Protein AF-A0A4Q1QVB8-F1 (afdb_monomer_lite)

Secondary structure (DSSP, 8-state):
----PPPP-----HHHHHHHHHHHHHHHHHHHHHHHHHHTS----STTS-SHHHHHHHHHHHHHHHHTT--EEEEE--TTSPPEEEEE-PPP--HHHHHHHGGGG-----

pLDDT: mean 80.3, std 19.63, range [41.41, 98.38]

Radius of gyration: 22.07 Å; chains: 1; bounding box: 33×59×63 Å

Structure (mmCIF, N/CA/C/O backbone):
data_AF-A0A4Q1QVB8-F1
#
_entry.id   AF-A0A4Q1QVB8-F1
#
loop_
_atom_site.group_PDB
_atom_site.id
_atom_site.type_symbol
_atom_site.label_atom_id
_atom_site.label_alt_id
_atom_site.label_comp_id
_atom_site.label_asym_id
_atom_site.label_entity_id
_atom_site.label_seq_id
_atom_site.pdbx_PDB_ins_code
_atom_site.Cartn_x
_atom_site.Cartn_y
_atom_site.Cartn_z
_atom_site.occupancy
_atom_site.B_iso_or_equiv
_atom_site.auth_seq_id
_atom_site.auth_comp_id
_atom_site.auth_asym_id
_atom_site.auth_atom_id
_atom_site.pdbx_PDB_model_num
ATOM 1 N N . MET A 1 1 ? 12.246 -6.515 51.733 1.00 41.41 1 MET A N 1
ATOM 2 C CA . MET A 1 1 ? 12.620 -5.123 51.414 1.00 41.41 1 MET A CA 1
ATOM 3 C C . MET A 1 1 ? 13.179 -5.103 50.003 1.00 41.41 1 MET A C 1
ATOM 5 O O . MET A 1 1 ? 14.305 -5.531 49.792 1.00 41.41 1 MET A O 1
ATOM 9 N N . HIS A 1 2 ? 12.360 -4.707 49.035 1.00 44.16 2 HIS A N 1
ATOM 10 C CA . HIS A 1 2 ? 12.836 -4.274 47.726 1.00 44.16 2 HIS A CA 1
ATOM 11 C C . HIS A 1 2 ? 11.891 -3.152 47.304 1.00 44.16 2 HIS A C 1
ATOM 13 O O . HIS A 1 2 ? 10.778 -3.396 46.843 1.00 44.16 2 HIS A O 1
ATOM 19 N N . GLU A 1 3 ? 12.286 -1.927 47.638 1.00 47.53 3 GLU A N 1
ATOM 20 C CA . GLU A 1 3 ? 11.645 -0.720 47.139 1.00 47.53 3 GLU A CA 1
ATOM 21 C C . GLU A 1 3 ? 11.891 -0.672 45.632 1.00 47.53 3 GLU A C 1
ATOM 23 O O . GLU A 1 3 ? 13.029 -0.534 45.189 1.00 47.53 3 GLU A O 1
ATOM 28 N N . ASN A 1 4 ? 10.835 -0.839 44.836 1.00 45.91 4 ASN A N 1
ATOM 29 C CA . ASN A 1 4 ? 10.906 -0.508 43.422 1.00 45.91 4 ASN A CA 1
ATOM 30 C C . ASN A 1 4 ? 10.773 1.009 43.322 1.00 45.91 4 ASN A C 1
ATOM 32 O O . ASN A 1 4 ? 9.685 1.567 43.476 1.00 45.91 4 ASN A O 1
ATOM 36 N N . ALA A 1 5 ? 11.928 1.651 43.162 1.00 52.03 5 ALA A N 1
ATOM 37 C CA . ALA A 1 5 ? 12.063 3.066 42.881 1.00 52.03 5 ALA A CA 1
ATOM 38 C C . ALA A 1 5 ? 11.131 3.456 41.726 1.00 52.03 5 ALA A C 1
ATOM 40 O O . ALA A 1 5 ? 11.073 2.779 40.700 1.00 52.03 5 ALA A O 1
ATOM 41 N N . GLY A 1 6 ? 10.365 4.522 41.953 1.00 44.50 6 GLY A N 1
ATOM 42 C CA . GLY A 1 6 ? 9.276 4.952 41.093 1.00 44.50 6 GLY A CA 1
ATOM 43 C C . GLY A 1 6 ? 9.685 5.158 39.639 1.00 44.50 6 GLY A C 1
ATOM 44 O O . GLY A 1 6 ? 10.609 5.910 39.333 1.00 44.50 6 GLY A O 1
ATOM 45 N N . ASP A 1 7 ? 8.911 4.542 38.752 1.00 55.91 7 ASP A N 1
ATOM 46 C CA . ASP A 1 7 ? 8.738 5.026 37.389 1.00 55.91 7 ASP A CA 1
ATOM 47 C C . ASP A 1 7 ? 8.150 6.452 37.480 1.00 55.91 7 ASP A C 1
ATOM 49 O O . ASP A 1 7 ? 7.147 6.649 38.184 1.00 55.91 7 ASP A O 1
ATOM 53 N N . PRO A 1 8 ? 8.755 7.488 36.870 1.00 50.97 8 PRO A N 1
ATOM 54 C CA . PRO A 1 8 ? 8.131 8.802 36.845 1.00 50.97 8 PRO A CA 1
ATOM 55 C C . PRO A 1 8 ? 6.790 8.695 36.102 1.00 50.97 8 PRO A C 1
ATOM 57 O O . PRO A 1 8 ? 6.719 8.050 35.054 1.00 50.97 8 PRO A O 1
ATOM 60 N N . PRO A 1 9 ? 5.708 9.339 36.580 1.00 48.75 9 PRO A N 1
ATOM 61 C CA . PRO A 1 9 ? 4.430 9.278 35.900 1.00 48.75 9 PRO A CA 1
ATOM 62 C C . PRO A 1 9 ? 4.499 10.154 34.646 1.00 48.75 9 PRO A C 1
ATOM 64 O O . PRO A 1 9 ? 4.037 11.297 34.640 1.00 48.75 9 PRO A O 1
ATOM 67 N N . PHE A 1 10 ? 4.999 9.611 33.534 1.00 52.75 10 PHE A N 1
ATOM 68 C CA . PHE A 1 10 ? 4.391 9.956 32.256 1.00 52.75 10 PHE A CA 1
ATOM 69 C C . PHE A 1 10 ? 2.928 9.590 32.435 1.00 52.75 10 PHE A C 1
ATOM 71 O O . PHE A 1 10 ? 2.595 8.411 32.523 1.00 52.75 10 PHE A O 1
ATOM 78 N N . ARG A 1 11 ? 2.078 10.598 32.645 1.00 57.44 11 ARG A N 1
ATOM 79 C CA . ARG A 1 11 ? 0.654 10.432 32.922 1.00 57.44 11 ARG A CA 1
ATOM 80 C C . ARG A 1 11 ? 0.034 9.680 31.742 1.00 57.44 11 ARG A C 1
ATOM 82 O O . ARG A 1 11 ? -0.446 10.299 30.797 1.00 57.44 11 ARG A O 1
ATOM 89 N N . ARG A 1 12 ? 0.075 8.345 31.776 1.00 54.41 12 ARG A N 1
ATOM 90 C CA . ARG A 1 12 ? -0.654 7.485 30.853 1.00 54.41 12 ARG A CA 1
ATOM 91 C C . ARG A 1 12 ? -2.111 7.824 31.086 1.00 54.41 12 ARG A C 1
ATOM 93 O O . ARG A 1 12 ? -2.621 7.679 32.197 1.00 54.41 12 ARG A O 1
ATOM 100 N N . ALA A 1 13 ? -2.772 8.322 30.053 1.00 52.38 13 ALA A N 1
ATOM 101 C CA . ALA A 1 13 ? -4.219 8.369 30.019 1.00 52.38 13 ALA A CA 1
ATOM 102 C C . ALA A 1 13 ? -4.710 6.912 30.089 1.00 52.38 13 ALA A C 1
ATOM 104 O O . ALA A 1 13 ? -4.865 6.267 29.062 1.00 52.38 13 ALA A O 1
ATOM 105 N N . GLY A 1 14 ? -4.856 6.357 31.297 1.00 51.66 14 GLY A N 1
ATOM 106 C CA . GLY A 1 14 ? -4.966 4.910 31.529 1.00 51.66 14 GLY A CA 1
ATOM 107 C C . GLY A 1 14 ? -6.148 4.234 30.829 1.00 51.66 14 GLY A C 1
ATOM 108 O O . GLY A 1 14 ? -6.065 3.056 30.512 1.00 51.66 14 GLY A O 1
ATOM 109 N N . ALA A 1 15 ? -7.208 4.983 30.509 1.00 53.78 15 ALA A N 1
ATOM 110 C CA . ALA A 1 15 ? -8.325 4.493 29.698 1.00 53.78 15 ALA A CA 1
ATOM 111 C C . ALA A 1 15 ? -8.065 4.579 28.178 1.00 53.78 15 ALA A C 1
ATOM 113 O O . ALA A 1 15 ? -8.523 3.726 27.425 1.00 53.78 15 ALA A O 1
ATOM 114 N N . ALA A 1 16 ? -7.316 5.590 27.720 1.00 61.44 16 ALA A N 1
ATOM 115 C CA . ALA A 1 16 ? -6.942 5.741 26.311 1.00 61.44 16 ALA A CA 1
ATOM 116 C C . ALA A 1 16 ? -5.788 4.808 25.911 1.00 61.44 16 ALA A C 1
ATOM 118 O O . ALA A 1 16 ? -5.728 4.390 24.761 1.00 61.44 16 ALA A O 1
ATOM 119 N N . GLY A 1 17 ? -4.919 4.454 26.867 1.00 68.31 17 GLY A N 1
ATOM 120 C CA . GLY A 1 17 ? -3.941 3.374 26.728 1.00 68.31 17 GLY A CA 1
ATOM 121 C C . GLY A 1 17 ? -4.650 2.058 26.432 1.00 68.31 17 GLY A C 1
ATOM 122 O O . GLY A 1 17 ? -4.532 1.562 25.319 1.00 68.31 17 GLY A O 1
ATOM 123 N N . GLY A 1 18 ? -5.514 1.591 27.346 1.00 83.94 18 GLY A N 1
ATOM 124 C CA . GLY A 1 18 ? -6.232 0.314 27.185 1.00 83.94 18 GLY A CA 1
ATOM 125 C C . GLY A 1 18 ? -6.999 0.178 25.863 1.00 83.94 18 GLY A C 1
ATOM 126 O O . GLY A 1 18 ? -6.999 -0.882 25.232 1.00 83.94 18 GLY A O 1
ATOM 127 N N . ALA A 1 19 ? -7.627 1.268 25.407 1.00 89.06 19 ALA A N 1
ATOM 128 C CA . ALA A 1 19 ? -8.303 1.318 24.112 1.00 89.06 19 ALA A CA 1
ATOM 129 C C . ALA A 1 19 ? -7.325 1.251 22.923 1.00 89.06 19 ALA A C 1
ATOM 131 O O . ALA A 1 19 ? -7.618 0.596 21.921 1.00 89.06 19 ALA A O 1
ATOM 132 N N . LEU A 1 20 ? -6.162 1.899 23.030 1.00 93.50 20 LEU A N 1
ATOM 133 C CA . LEU A 1 20 ? -5.105 1.822 22.027 1.00 93.50 20 LEU A CA 1
ATOM 134 C C . LEU A 1 20 ? -4.518 0.412 21.953 1.00 93.50 20 LEU A C 1
ATOM 136 O O . LEU A 1 20 ? -4.402 -0.113 20.854 1.00 93.50 20 LEU A O 1
ATOM 140 N N . GLU A 1 21 ? -4.203 -0.215 23.088 1.00 93.25 21 GLU A N 1
ATOM 141 C CA . GLU A 1 21 ? -3.666 -1.580 23.114 1.00 93.25 21 GLU A CA 1
ATOM 142 C C . GLU A 1 21 ? -4.639 -2.578 22.464 1.00 93.25 21 GLU A C 1
ATOM 144 O O . GLU A 1 21 ? -4.249 -3.307 21.558 1.00 93.25 21 GLU A O 1
ATOM 149 N N . THR A 1 22 ? -5.932 -2.502 22.798 1.00 95.94 22 THR A N 1
ATOM 150 C CA . THR A 1 22 ? -6.977 -3.326 22.154 1.00 95.94 22 THR A CA 1
ATOM 151 C C . THR A 1 22 ? -7.048 -3.095 20.639 1.00 95.94 22 THR A C 1
ATOM 153 O O . THR A 1 22 ? -7.232 -4.030 19.862 1.00 95.94 22 THR A O 1
ATOM 156 N N . THR A 1 23 ? -6.907 -1.839 20.203 1.00 95.75 23 THR A N 1
ATOM 157 C CA . THR A 1 23 ? -6.914 -1.488 18.775 1.00 95.75 23 THR A CA 1
ATOM 158 C C . THR A 1 23 ? -5.690 -2.060 18.065 1.00 95.75 23 THR A C 1
ATOM 160 O O . THR A 1 23 ? -5.814 -2.596 16.968 1.00 95.75 23 THR A O 1
ATOM 163 N N . VAL A 1 24 ? -4.513 -1.966 18.686 1.00 95.75 24 VAL A N 1
ATOM 164 C CA . VAL A 1 24 ? -3.265 -2.521 18.154 1.00 95.75 24 VAL A CA 1
ATOM 165 C C . VAL A 1 24 ? -3.384 -4.033 18.004 1.00 95.75 24 VAL A C 1
ATOM 167 O O . VAL A 1 24 ? -3.122 -4.540 16.914 1.00 95.75 24 VAL A O 1
ATOM 170 N N . ASP A 1 25 ? -3.846 -4.733 19.041 1.00 96.81 25 ASP A N 1
ATOM 171 C CA . ASP A 1 25 ? -4.029 -6.186 19.016 1.00 96.81 25 ASP A CA 1
ATOM 172 C C . ASP A 1 25 ? -4.962 -6.616 17.875 1.00 96.81 25 ASP A C 1
ATOM 174 O O . ASP A 1 25 ? -4.648 -7.543 17.131 1.00 96.81 25 ASP A O 1
ATOM 178 N N . ALA A 1 26 ? -6.063 -5.887 17.665 1.00 97.00 26 ALA A N 1
ATOM 179 C CA . ALA A 1 26 ? -6.997 -6.157 16.573 1.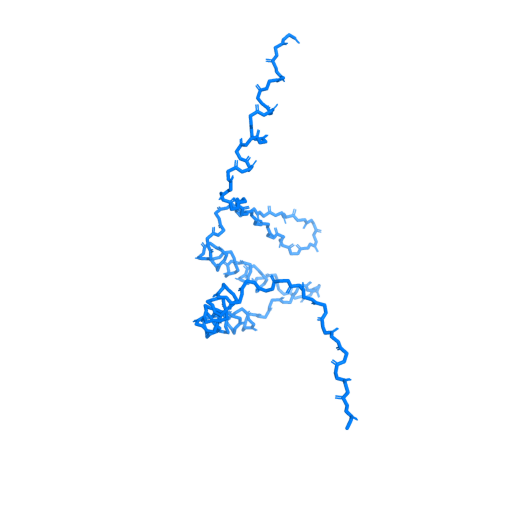00 97.00 26 ALA A CA 1
ATOM 180 C C . ALA A 1 26 ? -6.397 -5.931 15.169 1.00 97.00 26 ALA A C 1
ATOM 182 O O . ALA A 1 26 ? -6.857 -6.539 14.202 1.00 97.00 26 ALA A O 1
ATOM 183 N N . LEU A 1 27 ? -5.384 -5.067 15.032 1.00 96.81 27 LEU A N 1
ATOM 184 C CA . LEU A 1 27 ? -4.721 -4.775 13.755 1.00 96.81 27 LEU A CA 1
ATOM 185 C C . LEU A 1 27 ? -3.543 -5.716 13.451 1.00 96.81 27 LEU A C 1
ATOM 187 O O . LEU A 1 27 ? -3.149 -5.833 12.288 1.00 96.81 27 LEU A O 1
ATOM 191 N N . MET A 1 28 ? -2.969 -6.382 14.460 1.00 97.25 28 MET A N 1
ATOM 192 C CA . MET A 1 28 ? -1.709 -7.126 14.317 1.00 97.25 28 MET A CA 1
ATOM 193 C C . MET A 1 28 ? -1.762 -8.249 13.278 1.00 97.25 28 MET A C 1
ATOM 195 O O . MET A 1 28 ? -0.809 -8.396 12.509 1.00 97.25 28 MET A O 1
ATOM 199 N N . ASP A 1 29 ? -2.861 -9.002 13.196 1.00 97.88 29 ASP A N 1
ATOM 200 C CA . ASP A 1 29 ? -2.995 -10.087 12.215 1.00 97.88 29 ASP A CA 1
ATOM 201 C C . ASP A 1 29 ? -2.935 -9.569 10.770 1.00 97.88 29 ASP A C 1
ATOM 203 O O . ASP A 1 29 ? -2.233 -10.140 9.928 1.00 97.88 29 ASP A O 1
ATOM 207 N N . GLY A 1 30 ? -3.617 -8.451 10.494 1.00 96.88 30 GLY A N 1
ATOM 208 C CA . GLY A 1 30 ? -3.604 -7.791 9.187 1.00 96.88 30 GLY A CA 1
ATOM 209 C C . GLY A 1 30 ? -2.218 -7.258 8.834 1.00 96.88 30 GLY A C 1
ATOM 210 O O . GLY A 1 30 ? -1.674 -7.596 7.784 1.00 96.88 30 GLY A O 1
ATOM 211 N N . VAL A 1 31 ? -1.588 -6.527 9.760 1.00 96.62 31 VAL A N 1
ATOM 212 C CA . VAL A 1 31 ? -0.223 -6.005 9.577 1.00 96.62 31 VAL A CA 1
ATOM 213 C C . VAL A 1 31 ? 0.765 -7.140 9.296 1.00 96.62 31 VAL A C 1
ATOM 215 O O . VAL A 1 31 ? 1.586 -7.046 8.383 1.00 96.62 31 VAL A O 1
ATOM 218 N N . CYS A 1 32 ? 0.674 -8.252 10.028 1.00 98.12 32 CYS A N 1
ATOM 219 C CA . CYS A 1 32 ? 1.536 -9.408 9.803 1.00 98.12 32 CYS A CA 1
ATOM 220 C C . CYS A 1 32 ? 1.303 -10.051 8.429 1.00 98.12 32 C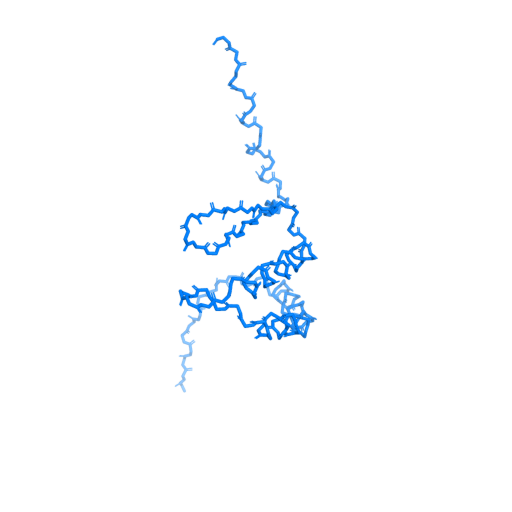YS A C 1
ATOM 222 O O . CYS A 1 32 ? 2.263 -10.485 7.788 1.00 98.12 32 CYS A O 1
ATOM 224 N N . ALA A 1 33 ? 0.054 -10.136 7.965 1.00 98.12 33 ALA A N 1
ATOM 225 C CA . ALA A 1 33 ? -0.258 -10.635 6.628 1.00 98.12 33 ALA A CA 1
ATOM 226 C C . ALA A 1 33 ? 0.336 -9.729 5.537 1.00 98.12 33 ALA A C 1
ATOM 228 O O . ALA A 1 33 ? 0.952 -10.227 4.593 1.00 98.12 33 ALA A O 1
ATOM 229 N N . ASP A 1 34 ? 0.229 -8.413 5.694 1.00 97.88 34 ASP A N 1
ATOM 230 C CA . ASP A 1 34 ? 0.757 -7.430 4.745 1.00 97.88 34 ASP A CA 1
ATOM 231 C C . ASP A 1 34 ? 2.283 -7.474 4.665 1.00 97.88 34 ASP A C 1
ATOM 233 O O . ASP A 1 34 ? 2.853 -7.514 3.571 1.00 97.88 34 ASP A O 1
ATOM 237 N N . LEU A 1 35 ? 2.953 -7.578 5.815 1.00 97.50 35 LEU A N 1
ATOM 238 C CA . LEU A 1 35 ? 4.405 -7.736 5.880 1.00 97.50 35 LEU A CA 1
ATOM 239 C C . LEU A 1 35 ? 4.874 -9.044 5.238 1.00 97.50 35 LEU A C 1
ATOM 241 O O . LEU A 1 35 ? 5.888 -9.045 4.544 1.00 97.50 35 LEU A O 1
ATOM 245 N N . LYS A 1 36 ? 4.135 -10.149 5.403 1.00 98.38 36 LYS A N 1
ATOM 246 C CA . LYS A 1 36 ? 4.440 -11.412 4.707 1.00 98.38 36 LYS A CA 1
ATOM 247 C C . LYS A 1 36 ? 4.329 -11.261 3.190 1.00 98.38 36 LYS A C 1
ATOM 249 O O . LYS A 1 36 ? 5.179 -11.785 2.474 1.00 98.38 36 LYS A O 1
ATOM 254 N N . ARG A 1 37 ? 3.317 -10.534 2.695 1.00 98.12 37 ARG A N 1
ATOM 255 C CA . ARG A 1 37 ? 3.155 -10.251 1.256 1.00 98.12 37 ARG A CA 1
ATOM 256 C C . ARG A 1 37 ? 4.311 -9.412 0.714 1.00 98.12 37 ARG A C 1
ATOM 258 O O . ARG A 1 37 ? 4.847 -9.751 -0.334 1.00 98.12 37 ARG A O 1
ATOM 265 N N . LEU A 1 38 ? 4.720 -8.369 1.438 1.00 97.44 38 LEU A N 1
ATOM 266 C CA . LEU A 1 38 ? 5.878 -7.545 1.073 1.00 97.44 38 LEU A CA 1
ATOM 267 C C . LEU A 1 38 ? 7.181 -8.355 1.085 1.00 97.44 38 LEU A C 1
ATOM 269 O O . LEU A 1 38 ? 7.927 -8.321 0.113 1.00 97.44 38 LEU A O 1
ATOM 273 N N . ALA A 1 39 ? 7.434 -9.124 2.146 1.00 97.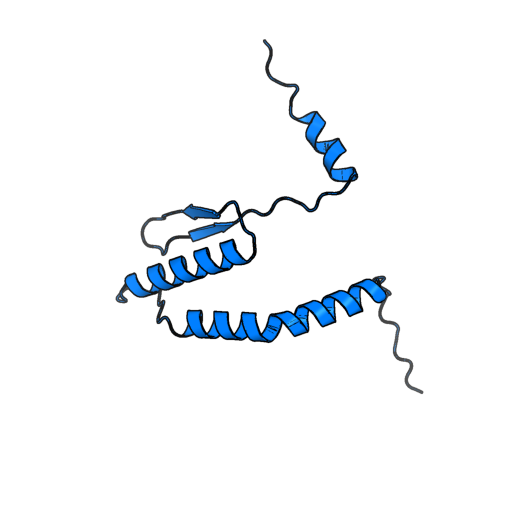25 39 ALA A N 1
ATOM 274 C CA . ALA A 1 39 ? 8.660 -9.909 2.304 1.00 97.25 39 ALA A CA 1
ATOM 275 C C . ALA A 1 39 ? 8.798 -11.056 1.286 1.00 97.25 39 ALA A C 1
ATOM 277 O O . ALA A 1 39 ? 9.905 -11.531 1.044 1.00 97.25 39 ALA A O 1
ATOM 278 N N . ALA A 1 40 ? 7.693 -11.504 0.684 1.00 98.00 40 ALA A N 1
ATOM 279 C CA . ALA A 1 40 ? 7.718 -12.491 -0.392 1.00 98.00 40 ALA A CA 1
ATOM 280 C C . ALA A 1 40 ? 8.270 -11.925 -1.714 1.00 98.00 40 ALA A C 1
ATOM 282 O O . ALA A 1 40 ? 8.664 -12.699 -2.587 1.00 98.00 40 ALA A O 1
ATOM 283 N N . ILE A 1 41 ? 8.305 -10.597 -1.876 1.00 97.88 41 ILE A N 1
ATOM 284 C CA . ILE A 1 41 ? 8.853 -9.943 -3.063 1.00 97.88 41 ILE A CA 1
ATOM 285 C C . ILE A 1 41 ? 10.378 -9.826 -2.893 1.00 97.88 41 ILE A C 1
ATOM 287 O O . ILE A 1 41 ? 10.836 -9.196 -1.939 1.00 97.88 41 ILE A O 1
ATOM 291 N N . PRO A 1 42 ? 11.201 -10.378 -3.804 1.00 94.88 42 PRO A N 1
ATOM 292 C CA . PRO A 1 42 ? 12.660 -10.317 -3.706 1.00 94.88 42 PRO A CA 1
ATOM 293 C C . PRO A 1 42 ? 13.205 -8.941 -4.145 1.00 94.88 42 PRO A C 1
ATOM 295 O O . PRO A 1 42 ? 13.948 -8.828 -5.119 1.00 94.88 42 PRO A O 1
ATOM 298 N N . SER A 1 43 ? 12.822 -7.874 -3.437 1.00 93.06 43 SER A N 1
ATOM 299 C CA . SER A 1 43 ? 13.095 -6.465 -3.759 1.00 93.06 43 SER A CA 1
ATOM 300 C C . SER A 1 43 ? 14.528 -6.019 -3.420 1.00 93.06 43 SER A C 1
ATOM 302 O O . SER A 1 43 ? 14.748 -5.126 -2.599 1.00 93.06 43 SER A O 1
ATOM 304 N N . ILE A 1 44 ? 15.530 -6.652 -4.031 1.00 94.50 44 ILE A N 1
ATOM 305 C CA . ILE A 1 44 ? 16.951 -6.362 -3.794 1.00 94.50 44 ILE A CA 1
ATOM 306 C C . ILE A 1 44 ? 17.385 -5.144 -4.624 1.00 94.50 44 ILE A C 1
ATOM 308 O O . ILE A 1 44 ? 17.548 -5.234 -5.836 1.00 94.50 44 ILE A O 1
ATOM 312 N N . ALA A 1 45 ? 17.633 -4.009 -3.966 1.00 89.69 45 ALA A N 1
ATOM 313 C CA . ALA A 1 45 ? 18.055 -2.755 -4.602 1.00 89.69 45 ALA A CA 1
ATOM 314 C C . ALA A 1 45 ? 19.592 -2.610 -4.697 1.00 89.69 45 ALA A C 1
ATOM 316 O O . ALA A 1 45 ? 20.149 -1.572 -4.345 1.00 89.69 45 ALA A O 1
ATOM 317 N N . PHE A 1 46 ? 20.284 -3.664 -5.144 1.00 88.44 46 PHE A N 1
ATOM 318 C CA . PHE A 1 46 ? 21.739 -3.664 -5.348 1.00 88.44 46 PHE A CA 1
ATOM 319 C C . PHE A 1 46 ? 22.101 -3.776 -6.837 1.00 88.44 46 PHE A C 1
ATOM 321 O O . PHE A 1 46 ? 21.348 -4.377 -7.608 1.00 88.44 46 PHE A O 1
ATOM 328 N N . PRO A 1 47 ? 23.267 -3.249 -7.263 1.00 85.50 47 PRO A N 1
ATOM 329 C CA . PRO A 1 47 ? 23.745 -3.422 -8.632 1.00 85.50 47 PRO A CA 1
ATOM 330 C C . PRO A 1 47 ? 23.817 -4.900 -9.036 1.00 85.50 47 PRO A C 1
ATOM 332 O O . PRO A 1 47 ? 24.272 -5.740 -8.261 1.00 85.50 47 PRO A O 1
ATOM 335 N N . GLY A 1 48 ? 23.387 -5.212 -10.260 1.00 86.75 48 GLY A N 1
ATOM 336 C CA . GLY A 1 48 ? 23.368 -6.581 -10.790 1.00 86.75 48 GLY A CA 1
ATOM 337 C C . GLY A 1 48 ? 22.079 -7.364 -10.517 1.00 86.75 48 GLY A C 1
ATOM 338 O O . GLY A 1 48 ? 21.929 -8.461 -11.048 1.00 86.75 48 GLY A O 1
ATOM 339 N N . PHE A 1 49 ? 21.134 -6.803 -9.758 1.00 90.50 49 PHE A N 1
ATOM 340 C CA . PHE A 1 49 ? 19.794 -7.364 -9.567 1.00 90.50 49 PHE A CA 1
ATOM 341 C C . PHE A 1 49 ? 18.756 -6.628 -10.423 1.00 90.50 49 PHE A C 1
ATOM 343 O O . PHE A 1 49 ? 18.938 -5.468 -10.796 1.00 90.50 49 PHE A O 1
ATOM 350 N N . SER A 1 50 ? 17.665 -7.319 -10.764 1.00 91.31 50 SER A N 1
ATOM 351 C CA . SER A 1 50 ? 16.569 -6.727 -11.539 1.00 91.31 50 SER A CA 1
ATOM 352 C C . SER A 1 50 ? 15.842 -5.648 -10.722 1.00 91.31 50 SER A C 1
ATOM 354 O O . SER A 1 50 ? 15.550 -5.891 -9.551 1.00 91.31 50 SER A O 1
ATOM 356 N N . PRO A 1 51 ? 15.491 -4.490 -11.314 1.00 92.00 51 PRO A N 1
ATOM 357 C CA . PRO A 1 51 ? 14.716 -3.456 -10.628 1.00 92.00 51 PRO A CA 1
ATOM 358 C C . PRO A 1 51 ? 13.226 -3.806 -10.486 1.00 92.00 51 PRO A C 1
ATOM 360 O O . PRO A 1 51 ? 12.554 -3.237 -9.633 1.00 92.00 51 PRO A O 1
ATOM 363 N N . GLU A 1 52 ? 12.703 -4.740 -11.287 1.00 95.06 52 GLU A N 1
ATOM 364 C CA . GLU A 1 52 ? 11.273 -5.100 -11.321 1.00 95.06 52 GLU A CA 1
ATOM 365 C C . GLU A 1 52 ? 10.694 -5.450 -9.934 1.00 95.06 52 GLU A C 1
ATOM 367 O O . GLU A 1 52 ? 9.747 -4.793 -9.503 1.00 95.06 52 GLU A O 1
ATOM 372 N N . PRO A 1 53 ? 11.300 -6.361 -9.142 1.00 96.38 53 PRO A N 1
ATOM 373 C CA . PRO A 1 53 ? 10.807 -6.671 -7.798 1.00 96.38 53 PRO A CA 1
ATOM 374 C C . PRO A 1 53 ? 10.782 -5.467 -6.845 1.00 96.38 53 PRO A C 1
ATOM 376 O O . PRO A 1 53 ? 9.948 -5.397 -5.946 1.00 96.38 53 PRO A O 1
ATOM 379 N N . VAL A 1 54 ? 11.681 -4.494 -7.026 1.00 95.50 54 VAL A N 1
ATOM 380 C CA . VAL A 1 54 ? 11.680 -3.258 -6.228 1.00 95.50 54 VAL A CA 1
ATOM 381 C C . VAL A 1 54 ? 10.484 -2.382 -6.598 1.00 95.50 54 VAL A C 1
ATOM 383 O O . VAL A 1 54 ? 9.818 -1.851 -5.709 1.00 95.50 54 VAL A O 1
ATOM 386 N N . LEU A 1 55 ? 10.169 -2.271 -7.891 1.00 95.44 55 LEU A N 1
ATOM 387 C CA . LEU A 1 55 ? 8.995 -1.540 -8.375 1.00 95.44 55 LEU A CA 1
ATOM 388 C C . LEU A 1 55 ? 7.688 -2.229 -7.956 1.00 95.44 55 LEU A C 1
ATOM 390 O O . LEU A 1 55 ? 6.747 -1.558 -7.540 1.00 95.44 55 LEU A O 1
ATOM 394 N N . GLN A 1 56 ? 7.655 -3.562 -7.954 1.00 97.00 56 GLN A N 1
ATOM 395 C CA . GLN A 1 56 ? 6.516 -4.330 -7.454 1.00 97.00 56 GLN A CA 1
ATOM 396 C C . GLN A 1 56 ? 6.281 -4.103 -5.951 1.00 97.00 56 GLN A C 1
ATOM 398 O O . GLN A 1 56 ? 5.145 -3.892 -5.520 1.00 97.00 56 GLN A O 1
ATOM 403 N N . ALA A 1 57 ? 7.346 -4.122 -5.141 1.00 96.81 57 ALA A N 1
ATOM 404 C CA . ALA A 1 57 ? 7.253 -3.834 -3.711 1.00 96.81 57 ALA A CA 1
ATOM 405 C C . ALA A 1 57 ? 6.804 -2.388 -3.450 1.00 96.81 57 ALA A C 1
ATOM 407 O O . ALA A 1 57 ? 5.975 -2.158 -2.568 1.00 96.81 57 ALA A O 1
ATOM 408 N N . ARG A 1 58 ? 7.294 -1.427 -4.249 1.00 96.12 58 ARG A N 1
ATOM 409 C CA . ARG A 1 58 ? 6.833 -0.030 -4.235 1.00 96.12 58 ARG A CA 1
ATOM 410 C C . ARG A 1 58 ? 5.325 0.045 -4.470 1.00 96.12 58 ARG A C 1
ATOM 412 O O . ARG A 1 58 ? 4.631 0.665 -3.672 1.00 96.12 58 ARG A O 1
ATOM 419 N N . ASP A 1 59 ? 4.815 -0.596 -5.517 1.00 96.69 59 ASP A N 1
ATOM 420 C CA . ASP A 1 59 ? 3.391 -0.528 -5.873 1.00 96.69 59 ASP A CA 1
ATOM 421 C C . ASP A 1 59 ? 2.498 -1.129 -4.785 1.00 96.69 59 ASP A C 1
ATOM 423 O O . ASP A 1 59 ? 1.478 -0.540 -4.417 1.00 96.69 59 ASP A O 1
ATOM 427 N N . LEU A 1 60 ? 2.919 -2.260 -4.209 1.00 97.69 60 LEU A N 1
ATOM 428 C CA . LEU A 1 60 ? 2.228 -2.863 -3.072 1.00 97.69 60 LEU A CA 1
ATOM 429 C C . LEU A 1 60 ? 2.231 -1.929 -1.853 1.00 97.69 60 LEU A C 1
ATOM 431 O O . LEU A 1 60 ? 1.197 -1.754 -1.213 1.00 97.69 60 LEU A O 1
ATOM 435 N N . LEU A 1 61 ? 3.363 -1.294 -1.546 1.00 96.00 61 LEU A N 1
ATOM 436 C CA . LEU A 1 61 ? 3.464 -0.363 -0.425 1.00 96.00 61 LEU A CA 1
ATOM 437 C C . LEU A 1 61 ? 2.587 0.883 -0.626 1.00 96.00 61 LEU A C 1
ATOM 439 O O . LEU A 1 61 ? 1.918 1.307 0.313 1.00 96.00 61 LEU A O 1
ATOM 443 N N . VAL A 1 62 ? 2.532 1.444 -1.840 1.00 96.62 62 VAL A N 1
ATOM 444 C CA . VAL A 1 62 ? 1.633 2.567 -2.165 1.00 96.62 62 VAL A CA 1
ATOM 445 C C . VAL A 1 62 ? 0.173 2.178 -1.944 1.00 96.62 62 VAL A C 1
ATOM 447 O O . VAL A 1 62 ? -0.580 2.967 -1.375 1.00 96.62 62 VAL A O 1
ATOM 450 N N . ALA A 1 63 ? -0.233 0.976 -2.363 1.00 96.31 63 ALA A N 1
ATOM 451 C CA . ALA A 1 63 ? -1.591 0.489 -2.130 1.00 96.31 63 ALA A CA 1
ATOM 452 C C . ALA A 1 63 ? -1.908 0.400 -0.626 1.00 96.31 63 ALA A C 1
ATOM 454 O O . ALA A 1 63 ? -2.898 0.975 -0.180 1.00 96.31 63 ALA A O 1
ATOM 455 N N . LEU A 1 64 ? -1.016 -0.205 0.167 1.00 96.06 64 LEU A N 1
ATOM 456 C CA . LEU A 1 64 ? -1.178 -0.325 1.622 1.00 96.06 64 LEU A CA 1
ATOM 457 C C . LEU A 1 64 ? -1.275 1.038 2.326 1.00 96.06 64 LEU A C 1
ATOM 459 O O . LEU A 1 64 ? -2.098 1.224 3.219 1.00 96.06 64 LEU A O 1
ATOM 463 N N . LEU A 1 65 ? -0.457 2.014 1.918 1.00 94.75 65 LEU A N 1
ATOM 464 C CA . LEU A 1 65 ? -0.497 3.365 2.486 1.00 94.75 65 LEU A CA 1
ATOM 465 C C . LEU A 1 65 ? -1.817 4.082 2.174 1.00 94.75 65 LEU A C 1
ATOM 467 O O . LEU A 1 65 ? -2.350 4.780 3.039 1.00 94.75 65 LEU A O 1
ATOM 471 N N . ARG A 1 66 ? -2.366 3.898 0.967 1.00 94.44 66 ARG A N 1
ATOM 472 C CA . ARG A 1 66 ? -3.681 4.449 0.600 1.00 94.44 66 ARG A CA 1
ATOM 473 C C . ARG A 1 66 ? -4.798 3.821 1.420 1.00 94.44 66 ARG A C 1
ATOM 475 O O . ARG A 1 66 ? -5.639 4.555 1.933 1.00 94.44 66 ARG A O 1
ATOM 482 N N . ASP A 1 67 ? -4.768 2.503 1.593 1.00 93.50 67 ASP A N 1
ATOM 483 C CA . ASP A 1 67 ? -5.752 1.774 2.399 1.00 93.50 67 ASP A CA 1
ATOM 484 C C . ASP A 1 67 ? -5.707 2.210 3.874 1.00 93.50 67 ASP A C 1
ATOM 486 O O . ASP A 1 67 ? -6.744 2.327 4.526 1.00 93.50 67 ASP A O 1
ATOM 490 N N . ALA A 1 68 ? -4.519 2.554 4.382 1.00 91.25 68 ALA A N 1
ATOM 491 C CA . ALA A 1 68 ? -4.326 3.127 5.714 1.00 91.25 68 ALA A CA 1
ATOM 492 C C . ALA A 1 68 ? -4.749 4.610 5.837 1.00 91.25 68 ALA A C 1
ATOM 494 O O . ALA A 1 68 ? -4.681 5.182 6.926 1.00 91.25 68 ALA A O 1
ATOM 495 N N . GLY A 1 69 ? -5.189 5.249 4.746 1.00 91.38 69 GLY A N 1
ATOM 496 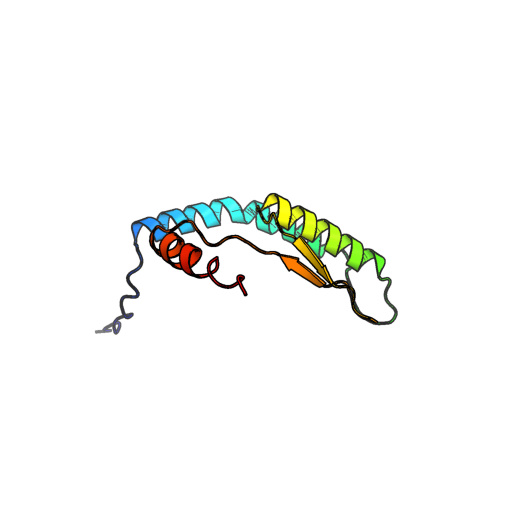C CA . GLY A 1 69 ? -5.712 6.618 4.740 1.00 91.38 69 GLY A CA 1
ATOM 497 C C . GLY A 1 69 ? -4.700 7.711 4.386 1.00 91.38 69 GLY A C 1
ATOM 498 O O . GLY A 1 69 ? -4.999 8.895 4.563 1.00 91.38 69 GLY A O 1
ATOM 499 N N . VAL A 1 70 ? -3.516 7.364 3.868 1.00 93.12 70 VAL A N 1
ATOM 500 C CA . VAL A 1 70 ? -2.566 8.354 3.334 1.00 93.12 70 VAL A CA 1
ATOM 501 C C . VAL A 1 70 ? -3.060 8.835 1.969 1.00 93.12 70 VAL A C 1
ATOM 503 O O . VAL A 1 70 ? -2.943 8.138 0.962 1.00 93.12 70 VAL A O 1
ATOM 506 N N . ALA A 1 71 ? -3.638 10.036 1.939 1.00 86.50 71 ALA A N 1
ATOM 507 C CA . ALA A 1 71 ? -4.236 10.602 0.729 1.00 86.50 71 ALA A CA 1
ATOM 508 C C . ALA A 1 71 ? -3.211 11.264 -0.207 1.00 86.50 71 ALA A C 1
ATOM 510 O O . ALA A 1 71 ? -3.354 11.193 -1.426 1.00 86.50 71 ALA A O 1
ATOM 511 N N . ASP A 1 72 ? -2.190 11.911 0.357 1.00 92.00 72 ASP A N 1
ATOM 512 C CA . ASP A 1 72 ? -1.158 12.619 -0.401 1.00 92.00 72 ASP A CA 1
ATOM 513 C C . ASP A 1 72 ? 0.113 11.769 -0.443 1.00 92.00 72 ASP A C 1
ATOM 515 O O . ASP A 1 72 ? 0.860 11.704 0.536 1.00 92.00 72 ASP A O 1
ATOM 519 N N . ILE A 1 73 ? 0.306 11.062 -1.560 1.00 95.69 73 ILE A N 1
ATOM 520 C CA . ILE A 1 73 ? 1.469 10.206 -1.811 1.00 95.69 73 ILE A CA 1
ATOM 521 C C . ILE A 1 73 ? 2.220 10.746 -3.025 1.00 95.69 73 ILE A C 1
ATOM 523 O O . ILE A 1 73 ? 1.657 10.843 -4.117 1.00 95.69 73 ILE A O 1
ATOM 527 N N . GLY A 1 74 ? 3.498 11.058 -2.827 1.00 93.94 74 GLY A N 1
ATOM 528 C CA . GLY A 1 74 ? 4.424 11.494 -3.861 1.00 93.94 74 GLY A CA 1
ATOM 529 C C . GLY A 1 74 ? 5.494 10.448 -4.163 1.00 93.94 74 GLY A C 1
ATOM 530 O O . GLY A 1 74 ? 5.735 9.521 -3.388 1.00 93.94 74 GLY A O 1
ATOM 531 N N . GLU A 1 75 ? 6.166 10.629 -5.296 1.00 94.44 75 GLU A N 1
ATOM 532 C CA . GLU A 1 75 ? 7.309 9.816 -5.703 1.00 94.44 75 GLU A CA 1
ATOM 533 C C . GLU A 1 75 ? 8.449 10.726 -6.164 1.00 94.44 75 GLU A C 1
ATOM 535 O O . GLU A 1 75 ? 8.236 11.696 -6.895 1.00 94.44 75 GLU A O 1
ATOM 540 N N . LEU A 1 76 ? 9.667 10.402 -5.741 1.00 94.19 76 LEU A N 1
ATOM 541 C CA . LEU A 1 76 ? 10.890 11.059 -6.173 1.00 94.19 76 LEU A CA 1
ATOM 542 C C . LEU A 1 76 ? 11.798 10.042 -6.867 1.00 94.19 76 LEU A C 1
ATOM 544 O O . LEU A 1 76 ? 12.264 9.078 -6.258 1.00 94.19 76 LEU A O 1
ATOM 548 N N . ASN A 1 77 ? 12.071 10.300 -8.144 1.00 92.19 77 ASN A N 1
ATOM 549 C CA . ASN A 1 77 ? 12.969 9.499 -8.966 1.00 92.19 77 ASN A CA 1
ATOM 550 C C . ASN A 1 77 ? 14.358 10.138 -8.980 1.00 92.19 77 ASN A C 1
ATOM 552 O O . ASN A 1 77 ? 14.528 11.254 -9.474 1.00 92.19 77 ASN A O 1
ATOM 556 N N . LEU A 1 78 ? 15.343 9.431 -8.425 1.00 89.94 78 LEU A N 1
ATOM 557 C CA . LEU A 1 78 ? 16.731 9.880 -8.367 1.00 89.94 78 LEU A CA 1
ATOM 558 C C . LEU A 1 78 ? 17.619 8.994 -9.253 1.00 89.94 78 LEU A C 1
ATOM 560 O O . LEU A 1 78 ? 17.370 7.792 -9.376 1.00 89.94 78 LEU A O 1
ATOM 564 N N . PRO A 1 79 ? 18.672 9.555 -9.874 1.00 87.44 79 PRO A N 1
ATOM 565 C CA . PRO A 1 79 ? 19.578 8.773 -10.704 1.00 87.44 79 PRO A CA 1
ATOM 566 C C . PRO A 1 79 ? 20.277 7.671 -9.900 1.00 87.44 79 PRO A C 1
ATOM 568 O O . PRO A 1 79 ? 20.910 7.942 -8.882 1.00 87.44 79 PRO A O 1
ATOM 571 N N . GLY A 1 80 ? 20.208 6.433 -10.392 1.00 84.94 80 GLY A N 1
ATOM 572 C CA . GLY A 1 80 ? 20.948 5.303 -9.824 1.00 84.94 80 GLY A CA 1
ATOM 573 C C . GLY A 1 80 ? 20.394 4.747 -8.509 1.00 84.94 80 GLY A C 1
ATOM 574 O O . GLY A 1 80 ? 21.074 3.941 -7.878 1.00 84.94 80 GLY A O 1
ATOM 575 N N . THR A 1 81 ? 19.185 5.135 -8.095 1.00 86.31 81 THR A N 1
ATOM 576 C CA . THR A 1 81 ? 18.531 4.593 -6.896 1.00 86.31 81 THR A CA 1
ATOM 577 C C . THR A 1 81 ? 17.132 4.075 -7.206 1.00 86.31 81 THR A C 1
ATOM 579 O O . THR A 1 81 ? 16.535 4.407 -8.229 1.00 86.31 81 THR A O 1
ATOM 582 N N . ALA A 1 82 ? 16.585 3.280 -6.287 1.00 87.88 82 ALA A N 1
ATOM 583 C CA . ALA A 1 82 ? 15.162 2.970 -6.294 1.00 87.88 82 ALA A CA 1
ATOM 584 C C . ALA A 1 82 ? 14.319 4.252 -6.096 1.00 87.88 82 ALA A C 1
ATOM 586 O O . ALA A 1 82 ? 14.813 5.205 -5.474 1.00 87.88 82 ALA A O 1
ATOM 587 N N . PRO A 1 83 ? 13.065 4.284 -6.585 1.00 91.12 83 PRO A N 1
ATOM 588 C CA . PRO A 1 83 ? 12.153 5.395 -6.334 1.00 91.12 83 PRO A CA 1
ATOM 589 C C . PRO A 1 83 ? 11.897 5.584 -4.837 1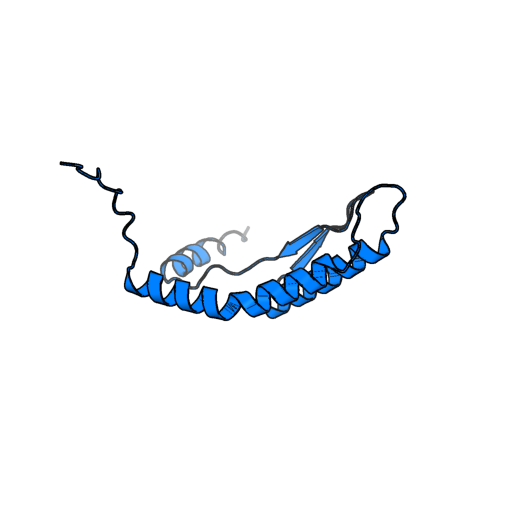.00 91.12 83 PRO A C 1
ATOM 591 O O . PRO A 1 83 ? 11.683 4.615 -4.106 1.00 91.12 83 PRO A O 1
ATOM 594 N N . VAL A 1 84 ? 11.887 6.836 -4.382 1.00 94.38 84 VAL A N 1
ATOM 595 C CA . VAL A 1 84 ? 11.530 7.188 -3.003 1.00 94.38 84 VAL A CA 1
ATOM 596 C C . VAL A 1 84 ? 10.056 7.563 -2.960 1.00 94.38 84 VAL A C 1
ATOM 598 O O . VAL A 1 84 ? 9.628 8.463 -3.678 1.00 94.38 84 VAL A O 1
ATOM 601 N N . ILE A 1 85 ? 9.292 6.908 -2.091 1.00 95.25 85 ILE A N 1
ATOM 602 C CA . ILE A 1 85 ? 7.885 7.238 -1.848 1.00 95.25 85 ILE A CA 1
ATOM 603 C C . ILE A 1 85 ? 7.813 8.208 -0.668 1.00 95.25 85 ILE A C 1
ATOM 605 O O . ILE A 1 85 ? 8.437 7.979 0.370 1.00 95.25 85 ILE A O 1
ATOM 609 N N . THR A 1 86 ? 7.029 9.272 -0.802 1.00 94.81 86 THR A N 1
ATOM 610 C CA . THR A 1 86 ? 6.701 10.191 0.291 1.00 94.81 86 THR A CA 1
ATOM 611 C C . THR A 1 86 ? 5.203 10.152 0.567 1.00 94.81 86 THR A C 1
ATOM 613 O O . THR A 1 86 ? 4.404 9.965 -0.345 1.00 94.81 86 THR A O 1
ATOM 616 N N . GLY A 1 87 ? 4.809 10.305 1.830 1.00 93.00 87 GLY A N 1
ATOM 617 C CA . GLY A 1 87 ? 3.408 10.335 2.243 1.00 93.00 87 GLY A CA 1
ATOM 618 C C . GLY A 1 87 ? 3.167 11.460 3.239 1.00 93.00 87 GLY A C 1
ATOM 619 O O . GLY A 1 87 ? 3.993 11.685 4.125 1.00 93.00 87 GLY A O 1
ATOM 620 N N . SER A 1 88 ? 2.050 12.166 3.098 1.00 89.94 88 SER A N 1
ATOM 621 C CA . SER A 1 88 ? 1.648 13.247 3.994 1.00 89.94 88 SER A CA 1
ATOM 622 C C . SER A 1 88 ? 0.288 12.945 4.614 1.00 89.94 88 SER A C 1
ATOM 624 O O . SER A 1 88 ? -0.672 12.584 3.930 1.00 89.94 88 SER A O 1
ATOM 626 N N . LEU A 1 89 ? 0.212 13.102 5.935 1.00 86.31 89 LEU 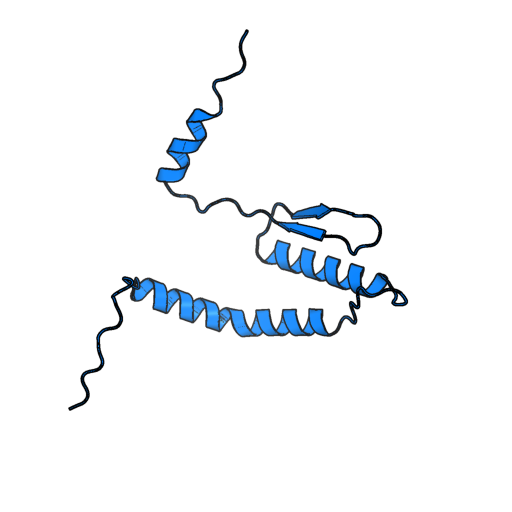A N 1
ATOM 627 C CA . LEU A 1 89 ? -1.026 13.021 6.698 1.00 86.31 89 LEU A CA 1
ATOM 628 C C . LEU A 1 89 ? -1.325 14.396 7.297 1.00 86.31 89 LEU A C 1
ATOM 630 O O . LEU A 1 89 ? -0.428 15.019 7.878 1.00 86.31 89 LEU A O 1
ATOM 634 N N . PRO A 1 90 ? -2.569 14.894 7.177 1.00 82.94 90 PRO A N 1
ATOM 635 C CA . PRO A 1 90 ? -2.936 16.141 7.819 1.00 82.94 90 PRO A CA 1
ATOM 636 C C . PRO A 1 90 ? -2.805 15.996 9.342 1.00 82.94 90 PRO A C 1
ATOM 638 O O . PRO A 1 90 ? -3.039 14.914 9.888 1.00 82.94 90 PRO A O 1
ATOM 641 N N . PRO A 1 91 ? -2.465 17.082 10.057 1.00 80.12 91 PRO A N 1
ATOM 642 C CA . PRO A 1 91 ? -2.473 17.045 11.508 1.00 80.12 91 PRO A CA 1
ATOM 643 C C . PRO A 1 91 ? -3.885 16.705 12.009 1.00 80.12 91 PRO A C 1
ATOM 645 O O . PRO A 1 91 ? -4.871 17.127 11.389 1.00 80.12 91 PRO A O 1
ATOM 648 N N . PRO A 1 92 ? -4.010 15.995 13.144 1.00 75.19 92 PRO A N 1
ATOM 649 C CA . PRO A 1 92 ? -5.311 15.761 13.748 1.00 75.19 92 PRO A CA 1
ATOM 650 C C . PRO A 1 92 ? -5.984 17.105 14.029 1.00 75.19 92 PRO A C 1
ATOM 652 O O . PRO A 1 92 ? -5.348 18.054 14.508 1.00 75.19 92 PRO A O 1
ATOM 655 N N . TYR A 1 93 ? -7.278 17.197 13.719 1.00 70.62 93 TYR A N 1
ATOM 656 C CA . TYR A 1 93 ? -8.037 18.411 13.977 1.00 70.62 93 TYR A CA 1
ATOM 657 C C . TYR A 1 93 ? -8.041 18.688 15.483 1.00 70.62 93 TYR A C 1
ATOM 659 O O . TYR A 1 93 ? -8.648 17.964 16.268 1.00 70.62 93 TYR A O 1
ATOM 667 N N . SER A 1 94 ? -7.350 19.751 15.886 1.00 66.12 94 SER A N 1
ATOM 668 C CA . SER A 1 94 ? -7.437 20.310 17.229 1.00 66.12 94 SER A CA 1
ATOM 669 C C . SER A 1 94 ? -7.805 21.791 17.127 1.00 66.12 94 SER A C 1
ATOM 671 O O . SER A 1 94 ? -7.358 22.483 16.200 1.00 66.12 94 SER A O 1
ATOM 673 N N . PRO A 1 95 ? -8.602 22.324 18.069 1.00 59.25 95 PRO A N 1
ATOM 674 C CA . PRO A 1 95 ? -9.019 23.726 18.033 1.00 59.25 95 PRO A CA 1
ATOM 675 C C . PRO A 1 95 ? -7.826 24.700 18.081 1.00 59.25 95 PRO A C 1
ATOM 677 O O . PRO A 1 95 ? -7.894 25.777 17.493 1.00 59.25 95 PRO A O 1
ATOM 680 N N . LEU A 1 96 ? -6.694 24.298 18.675 1.00 58.28 96 LEU A N 1
ATOM 681 C CA . LEU A 1 96 ? -5.452 25.083 18.701 1.00 58.28 96 LEU A CA 1
ATOM 682 C C . LEU A 1 96 ? -4.803 25.227 17.311 1.00 58.28 96 LEU A C 1
ATOM 684 O O . LEU A 1 96 ? -4.249 26.277 16.992 1.00 58.28 96 LEU A O 1
ATOM 688 N N . CYS A 1 97 ? -4.917 24.216 16.445 1.00 52.84 97 CYS A N 1
ATOM 689 C CA . CYS A 1 97 ? -4.327 24.242 15.102 1.00 52.84 97 CYS A CA 1
ATOM 690 C C . CYS A 1 97 ? -5.069 25.209 14.151 1.00 52.84 97 CYS A C 1
ATOM 692 O O . CYS A 1 97 ? -4.476 25.780 13.233 1.00 52.84 97 CYS A O 1
ATOM 694 N N . THR A 1 98 ? -6.355 25.478 14.415 1.00 51.06 98 THR A N 1
ATOM 695 C CA . THR A 1 98 ? -7.166 26.423 13.626 1.00 51.06 98 THR A CA 1
ATOM 696 C C . THR A 1 98 ? -6.686 27.874 13.782 1.00 51.06 98 THR A C 1
ATOM 698 O O . THR A 1 98 ? -6.726 28.638 12.816 1.00 51.06 98 THR A O 1
ATOM 701 N N . ALA A 1 99 ? -6.156 28.253 14.952 1.00 53.94 99 ALA A N 1
ATOM 702 C CA . ALA A 1 99 ? -5.653 29.608 15.197 1.00 53.94 99 ALA A CA 1
ATOM 703 C C . ALA A 1 99 ? -4.404 29.945 14.354 1.00 53.94 99 ALA A C 1
ATOM 705 O O . ALA A 1 99 ? -4.274 31.065 13.862 1.00 53.94 99 ALA A O 1
ATOM 706 N N . ALA A 1 100 ? -3.524 28.969 14.094 1.00 52.81 100 ALA A N 1
ATOM 707 C CA . ALA A 1 100 ? -2.295 29.175 13.321 1.00 52.81 100 ALA A CA 1
ATOM 708 C C . ALA A 1 100 ? -2.522 29.270 11.795 1.00 52.81 100 ALA A C 1
ATOM 710 O O . ALA A 1 100 ? -1.701 29.842 11.074 1.00 52.81 100 ALA A O 1
ATOM 711 N N . ARG A 1 101 ? -3.644 28.749 11.270 1.00 48.69 101 ARG A N 1
ATOM 712 C CA . ARG A 1 101 ? -3.947 28.768 9.823 1.00 48.69 101 ARG A CA 1
ATOM 713 C C . ARG A 1 101 ? -4.336 30.160 9.302 1.00 48.69 101 ARG A C 1
ATOM 715 O O . ARG A 1 101 ? -4.140 30.426 8.120 1.00 48.69 101 ARG A O 1
ATOM 722 N N . ARG A 1 102 ? -4.820 31.069 10.161 1.00 49.72 102 ARG A N 1
ATOM 723 C CA . ARG A 1 102 ? -5.231 32.435 9.765 1.00 49.72 102 ARG A CA 1
ATOM 724 C C . ARG A 1 102 ? -4.083 33.421 9.528 1.00 49.72 102 ARG A C 1
ATOM 726 O O . ARG A 1 102 ? -4.317 34.457 8.922 1.00 49.72 102 ARG A O 1
ATOM 733 N N . VAL A 1 103 ? -2.857 33.120 9.961 1.00 53.59 103 VAL A N 1
ATOM 734 C CA . VAL A 1 103 ? -1.737 34.080 9.883 1.00 53.59 103 VAL A CA 1
ATOM 735 C C . VAL A 1 103 ? -1.060 34.103 8.500 1.00 53.59 103 VAL A C 1
ATOM 737 O O . VAL A 1 103 ? -0.406 35.079 8.154 1.00 53.59 103 VAL A O 1
ATOM 740 N N . ARG A 1 104 ? -1.245 33.076 7.653 1.00 50.94 104 ARG A N 1
ATOM 741 C CA . ARG A 1 104 ? -0.507 32.949 6.376 1.00 50.94 104 ARG A CA 1
ATOM 742 C C . ARG A 1 104 ? -1.163 33.562 5.134 1.00 50.94 104 ARG A C 1
ATOM 744 O O . ARG A 1 104 ? -0.543 33.540 4.078 1.00 50.94 104 ARG A O 1
ATOM 751 N N . THR A 1 105 ? -2.367 34.128 5.217 1.00 51.09 105 THR A N 1
ATOM 752 C CA . THR A 1 105 ? -3.056 34.691 4.033 1.00 51.09 105 THR A CA 1
ATOM 753 C C . THR A 1 105 ? -2.893 36.202 3.860 1.00 51.09 105 THR A C 1
ATOM 755 O O . THR A 1 105 ? -3.532 36.770 2.982 1.00 51.09 105 THR A O 1
ATOM 758 N N . SER A 1 106 ? -2.047 36.870 4.651 1.00 46.38 106 SER A N 1
ATOM 759 C CA . SER A 1 106 ? -1.898 38.331 4.599 1.00 46.38 106 SER A CA 1
ATOM 760 C C . SER A 1 106 ? -0.473 38.762 4.250 1.00 46.38 106 SER A C 1
ATOM 762 O O . SER A 1 106 ? 0.196 39.391 5.058 1.00 46.38 106 SER A O 1
ATOM 764 N N . ALA A 1 107 ? 0.007 38.415 3.054 1.00 52.09 107 ALA A N 1
ATOM 765 C CA . ALA A 1 107 ? 1.187 39.054 2.461 1.00 52.09 107 ALA A CA 1
ATOM 766 C C . ALA A 1 107 ? 1.225 38.853 0.935 1.00 52.09 107 ALA A C 1
ATOM 768 O O . ALA A 1 107 ? 2.063 38.119 0.419 1.00 52.09 107 ALA A O 1
ATOM 769 N N . LYS A 1 108 ? 0.297 39.486 0.204 1.00 46.88 108 LYS A N 1
ATOM 770 C CA . LYS A 1 108 ? 0.492 39.818 -1.217 1.00 46.88 108 LYS A CA 1
ATOM 771 C C . LYS A 1 108 ? -0.425 40.970 -1.639 1.00 46.88 108 LYS A C 1
ATOM 773 O O . LYS A 1 108 ? -1.469 40.728 -2.231 1.00 46.88 108 LYS A O 1
ATOM 778 N N . THR A 1 109 ? -0.003 42.200 -1.345 1.00 44.12 109 THR A N 1
ATOM 779 C CA . THR A 1 109 ? -0.457 43.419 -2.033 1.00 44.12 109 THR A CA 1
ATOM 780 C C . THR A 1 109 ? 0.672 44.446 -1.984 1.00 44.12 109 THR A C 1
ATOM 782 O O . THR A 1 109 ? 1.141 44.769 -0.891 1.00 44.12 109 THR A O 1
ATOM 785 N N . THR A 1 110 ? 0.980 45.006 -3.156 1.00 51.31 110 THR A N 1
ATOM 786 C CA . THR A 1 110 ? 1.925 46.096 -3.484 1.00 51.31 110 THR A CA 1
ATOM 787 C C . THR A 1 110 ? 3.297 45.638 -3.952 1.00 51.31 110 THR A C 1
ATOM 789 O O . THR A 1 110 ? 4.055 45.067 -3.142 1.00 51.31 110 THR A O 1
#

Organism: NCBI:txid67364

Foldseek 3Di:
DDPPDDDPPPPPPVVVVVVVVVVCVVCVVVVVVLVVVLVVQPCDWDPPDDNVSVVVSVVSVVVVCVVVPQPDKDWDDDPSGRIDIDTDDDDPDDPVVVVVVVPPPPDDDD

Sequence (110 aa):
MHENAGDPPFRRAGAAGGALETTVDALMDGVCADLKRLAAIPSIAFPGFSPEPVLQARDLLVALLRDAGVADIGELNLPGTAPVITGSLPPPYSPLCTAARRVRTSAKTT